Protein AF-A0A961ENB7-F1 (afdb_monomer_lite)

Foldseek 3Di:
DDFDKDKDWDDPVRLVQQLVQLLCVVQVDDPDHDDSVVCVVDPVNVQSSDADVVQVKTKMWIFTPPLPDPPVDRDDTDTPDMDIDGDADPVGND

Sequence (94 aa):
MTRSWTIRPIAAGEGELLRHATWTNINWTGEERFPETAVGERDDLRHYVQLRPARGDFALVAQGADAAGAADGPTAPQVLGVVWVVFLGSDDPG

pLDDT: mean 81.87, std 12.13, range [46.78, 95.5]

Secondary structure (DSSP, 8-state):
----EEEEEPPTT-HHHHHHHHHHHHTSS-SS---TTHHHH-GGGHHHHS--GGGT-EEEEEEES--TT-TTS-PPPPEEEEEEE----TTS--

Radius of gyration: 15.48 Å; chains: 1; bounding box: 34×44×33 Å

Structure (mmCIF, N/CA/C/O backbone):
data_AF-A0A961ENB7-F1
#
_entry.id   AF-A0A961ENB7-F1
#
loop_
_atom_site.group_PDB
_atom_site.id
_atom_site.type_symbol
_atom_site.label_atom_id
_atom_site.label_alt_id
_atom_site.label_comp_id
_atom_site.label_asym_id
_atom_site.label_entity_id
_atom_site.label_seq_id
_atom_site.pdbx_PDB_ins_code
_atom_site.Cartn_x
_atom_site.Cartn_y
_atom_site.Cartn_z
_atom_site.occupancy
_atom_site.B_iso_or_equiv
_atom_site.auth_seq_id
_atom_site.auth_comp_id
_atom_site.auth_asym_id
_atom_site.auth_atom_id
_atom_site.pdbx_PDB_model_num
ATOM 1 N N . MET A 1 1 ? -5.119 28.247 7.728 1.00 52.66 1 MET A N 1
ATOM 2 C CA . MET A 1 1 ? -3.754 27.707 7.562 1.00 52.66 1 MET A CA 1
ATOM 3 C C . MET A 1 1 ? -3.829 26.555 6.578 1.00 52.66 1 MET A C 1
ATOM 5 O O . MET A 1 1 ? -4.518 25.585 6.862 1.00 52.66 1 MET A O 1
ATOM 9 N N . THR A 1 2 ? -3.222 26.681 5.402 1.00 57.44 2 THR A N 1
ATOM 10 C CA . THR A 1 2 ? -3.163 25.596 4.413 1.00 57.44 2 THR A CA 1
ATOM 11 C C . THR A 1 2 ? -2.061 24.634 4.847 1.00 57.44 2 THR A C 1
ATOM 13 O O . THR A 1 2 ? -0.900 25.029 4.886 1.00 57.44 2 THR A O 1
ATOM 16 N N . ARG A 1 3 ? -2.409 23.398 5.225 1.00 67.62 3 ARG A N 1
ATOM 17 C CA . ARG A 1 3 ? -1.404 22.350 5.457 1.00 67.62 3 ARG A CA 1
ATOM 18 C C . ARG A 1 3 ? -0.716 22.046 4.128 1.00 67.62 3 ARG A C 1
ATOM 20 O O . ARG A 1 3 ? -1.395 21.675 3.171 1.00 67.62 3 ARG A O 1
ATOM 27 N N . SER A 1 4 ? 0.600 22.211 4.066 1.00 81.44 4 SER A N 1
ATOM 28 C CA . SER A 1 4 ? 1.406 21.756 2.935 1.00 81.44 4 SER A CA 1
ATOM 29 C C . SER A 1 4 ? 1.708 20.267 3.089 1.00 81.44 4 SER A C 1
ATOM 31 O O . SER A 1 4 ? 2.044 19.781 4.172 1.00 81.44 4 SER A O 1
ATOM 33 N N . TRP A 1 5 ? 1.566 19.537 1.989 1.00 89.12 5 TRP A N 1
ATOM 34 C CA . TRP A 1 5 ? 1.891 18.123 1.908 1.00 89.12 5 TRP A CA 1
ATOM 35 C C . TRP A 1 5 ? 2.532 17.805 0.562 1.00 89.12 5 TRP A C 1
ATOM 37 O O . TRP A 1 5 ? 2.328 18.517 -0.424 1.00 89.12 5 TRP A O 1
ATOM 47 N N . THR A 1 6 ? 3.311 16.732 0.532 1.00 91.56 6 THR A N 1
ATOM 48 C CA . THR A 1 6 ? 3.892 16.160 -0.685 1.00 91.56 6 THR A CA 1
ATOM 49 C C . THR A 1 6 ? 3.428 14.719 -0.850 1.00 91.56 6 THR A C 1
ATOM 51 O O . THR A 1 6 ? 3.061 14.061 0.123 1.00 91.56 6 THR A O 1
ATOM 54 N N . ILE A 1 7 ? 3.417 14.230 -2.091 1.00 93.75 7 ILE A N 1
ATOM 55 C CA . ILE A 1 7 ? 3.200 12.816 -2.404 1.00 93.75 7 ILE A CA 1
ATOM 56 C C . ILE A 1 7 ? 4.473 12.260 -3.021 1.00 93.75 7 ILE A C 1
ATOM 58 O O . ILE A 1 7 ? 5.079 12.894 -3.886 1.00 93.75 7 ILE A O 1
ATOM 62 N N . ARG A 1 8 ? 4.845 11.050 -2.610 1.00 94.00 8 ARG A N 1
ATOM 63 C CA . ARG A 1 8 ? 5.932 10.289 -3.227 1.00 94.00 8 ARG A CA 1
ATOM 64 C C . ARG A 1 8 ? 5.612 8.794 -3.279 1.00 94.00 8 ARG A C 1
ATOM 66 O O . ARG A 1 8 ? 4.770 8.337 -2.505 1.00 94.00 8 ARG A O 1
ATOM 73 N N . PRO A 1 9 ? 6.306 8.021 -4.129 1.00 94.56 9 PRO A N 1
ATOM 74 C CA . PRO A 1 9 ? 6.292 6.566 -4.048 1.00 94.56 9 PRO A CA 1
ATOM 75 C C . PRO A 1 9 ? 6.751 6.051 -2.678 1.00 94.56 9 PRO A C 1
ATOM 77 O O . PRO A 1 9 ? 7.636 6.642 -2.047 1.00 94.56 9 PRO A O 1
ATOM 80 N N . ILE A 1 10 ? 6.162 4.938 -2.241 1.00 90.62 10 ILE A N 1
ATOM 81 C CA . ILE A 1 10 ? 6.639 4.152 -1.096 1.00 90.62 10 ILE A CA 1
ATOM 82 C C . ILE A 1 10 ? 7.865 3.342 -1.535 1.00 90.62 10 ILE A C 1
ATOM 84 O O . ILE A 1 10 ? 7.839 2.664 -2.563 1.00 90.62 10 ILE A O 1
ATOM 88 N N . ALA A 1 11 ? 8.952 3.433 -0.774 1.00 81.31 11 ALA A N 1
ATOM 89 C CA . ALA A 1 11 ? 10.199 2.728 -1.037 1.00 81.31 11 ALA A CA 1
ATOM 90 C C . ALA A 1 11 ? 10.141 1.265 -0.566 1.00 81.31 11 ALA A C 1
ATOM 92 O O . ALA A 1 11 ? 9.360 0.899 0.309 1.00 81.31 11 ALA A O 1
ATOM 93 N N . ALA A 1 12 ? 11.032 0.421 -1.096 1.00 72.75 12 ALA A N 1
ATOM 94 C CA . ALA A 1 12 ? 11.070 -1.015 -0.789 1.00 72.75 12 ALA A CA 1
ATOM 95 C C . ALA A 1 12 ? 11.259 -1.34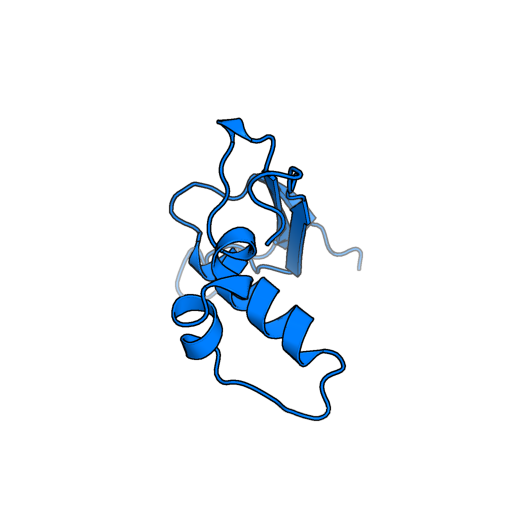8 0.710 1.00 72.75 12 ALA A C 1
ATOM 97 O O . ALA A 1 12 ? 10.849 -2.416 1.150 1.00 72.75 12 ALA A O 1
ATOM 98 N N . GLY A 1 13 ? 11.852 -0.443 1.499 1.00 77.88 13 GLY A N 1
ATOM 99 C CA . GLY A 1 13 ? 12.028 -0.603 2.950 1.00 77.88 13 GLY A CA 1
ATOM 100 C C . GLY A 1 13 ? 10.836 -0.144 3.797 1.00 77.88 13 GLY A C 1
ATOM 101 O O . GLY A 1 13 ? 10.865 -0.289 5.011 1.00 77.88 13 GLY A O 1
ATOM 102 N N . GLU A 1 14 ? 9.790 0.409 3.185 1.00 86.81 14 GLU A N 1
ATOM 103 C CA . GLU A 1 14 ? 8.656 1.026 3.882 1.00 86.81 14 GLU A CA 1
ATOM 104 C C . GLU A 1 14 ? 7.414 0.117 3.911 1.00 86.81 14 GLU A C 1
ATOM 106 O O . GLU A 1 14 ? 6.278 0.587 3.978 1.00 86.81 14 GLU A O 1
ATOM 111 N N . GLY A 1 15 ? 7.616 -1.204 3.880 1.00 86.00 15 GLY A N 1
ATOM 112 C CA . GLY A 1 15 ? 6.529 -2.191 3.920 1.00 86.00 15 GLY A CA 1
ATOM 113 C C . GLY A 1 15 ? 5.652 -2.097 5.176 1.00 86.00 15 GLY A C 1
ATOM 114 O O . GLY A 1 15 ? 4.478 -2.458 5.137 1.00 86.00 15 GLY A O 1
ATOM 115 N N . GLU A 1 16 ? 6.177 -1.551 6.275 1.00 89.31 16 GLU A N 1
ATOM 116 C CA . GLU A 1 16 ? 5.393 -1.273 7.484 1.00 89.31 16 GLU A CA 1
ATOM 117 C C . GLU A 1 16 ? 4.297 -0.224 7.250 1.00 89.31 16 GLU A C 1
ATOM 119 O O . GLU A 1 16 ? 3.206 -0.366 7.795 1.00 89.31 16 GLU A O 1
ATOM 124 N N . LEU A 1 17 ? 4.518 0.767 6.373 1.00 91.25 17 LEU A N 1
ATOM 125 C CA . LEU A 1 17 ? 3.474 1.735 6.014 1.00 91.25 17 LEU A CA 1
ATOM 126 C C . LEU A 1 17 ? 2.309 1.051 5.296 1.00 91.25 17 LEU A C 1
ATOM 128 O O . LEU A 1 17 ? 1.149 1.360 5.564 1.00 91.25 17 LEU A O 1
ATOM 132 N N . LEU A 1 18 ? 2.611 0.099 4.412 1.00 91.81 18 LEU A N 1
ATOM 133 C CA . LEU A 1 18 ? 1.595 -0.687 3.711 1.00 91.81 18 LEU A CA 1
ATOM 134 C C . LEU A 1 18 ? 0.857 -1.626 4.660 1.00 91.81 18 LEU A C 1
ATOM 136 O O . LEU A 1 18 ? -0.363 -1.746 4.566 1.00 91.81 18 LEU A O 1
ATOM 140 N N . ARG A 1 19 ? 1.574 -2.253 5.601 1.00 92.25 19 ARG A N 1
ATOM 141 C CA . ARG A 1 19 ? 0.980 -3.085 6.654 1.00 92.25 19 ARG A CA 1
ATOM 142 C C . ARG A 1 19 ? -0.016 -2.290 7.483 1.00 92.25 19 ARG A C 1
ATOM 144 O O . ARG A 1 19 ? -1.166 -2.708 7.598 1.00 92.25 19 ARG A O 1
ATOM 151 N N . HIS A 1 20 ? 0.407 -1.139 7.990 1.00 92.12 20 HIS A N 1
ATOM 152 C CA . HIS A 1 20 ? -0.427 -0.297 8.832 1.00 92.12 20 HIS A CA 1
ATOM 153 C C . HIS A 1 20 ? -1.645 0.242 8.077 1.00 92.12 20 HIS A C 1
ATOM 155 O O . HIS A 1 20 ? -2.771 0.227 8.583 1.00 92.12 20 HIS A O 1
ATOM 161 N N . ALA A 1 21 ? -1.446 0.681 6.832 1.00 92.50 21 ALA A N 1
ATOM 162 C CA . ALA A 1 21 ? -2.530 1.189 6.005 1.00 92.50 21 ALA A CA 1
ATOM 163 C C . ALA A 1 21 ? -3.530 0.082 5.627 1.00 92.50 21 ALA A C 1
ATOM 165 O O . ALA A 1 21 ? -4.739 0.293 5.721 1.00 92.50 21 ALA A O 1
ATOM 166 N N . THR A 1 22 ? -3.043 -1.116 5.285 1.00 91.38 22 THR A N 1
ATOM 167 C CA . THR A 1 22 ? -3.880 -2.303 5.041 1.00 91.38 22 THR A CA 1
ATOM 168 C C . THR A 1 22 ? -4.688 -2.648 6.284 1.00 91.38 22 THR A C 1
ATOM 170 O O . THR A 1 22 ? -5.909 -2.751 6.198 1.00 91.38 22 THR A O 1
ATOM 173 N N . TRP A 1 23 ? -4.029 -2.756 7.445 1.00 92.62 23 TRP A N 1
ATOM 174 C CA . TRP A 1 23 ? -4.675 -3.020 8.731 1.00 92.62 23 TRP A CA 1
ATOM 175 C C . TRP A 1 23 ? -5.781 -2.004 9.029 1.00 92.62 23 TRP A C 1
ATOM 177 O O . TRP A 1 23 ? -6.893 -2.390 9.389 1.00 92.62 23 TRP A O 1
ATOM 187 N N . THR A 1 24 ? -5.507 -0.715 8.832 1.00 90.88 24 THR A N 1
ATOM 188 C CA . THR A 1 24 ? -6.485 0.352 9.067 1.00 90.88 24 THR A CA 1
ATOM 189 C C . THR A 1 24 ? -7.678 0.235 8.116 1.00 90.88 24 THR A C 1
ATOM 191 O O . THR A 1 24 ? -8.818 0.344 8.560 1.00 90.88 24 THR A O 1
ATOM 194 N N . ASN A 1 25 ? -7.440 -0.041 6.829 1.00 89.12 25 ASN A N 1
ATOM 195 C CA . ASN A 1 25 ? -8.506 -0.159 5.831 1.00 89.12 25 ASN A CA 1
ATOM 196 C C . ASN A 1 25 ? -9.413 -1.369 6.074 1.00 89.12 25 ASN A C 1
ATOM 198 O O . ASN A 1 25 ? -10.634 -1.224 6.038 1.00 89.12 25 ASN A O 1
ATOM 202 N N . ILE A 1 26 ? -8.852 -2.548 6.363 1.00 86.94 26 ILE A N 1
ATOM 203 C CA . ILE A 1 26 ? -9.669 -3.748 6.616 1.00 86.94 26 ILE A CA 1
ATOM 204 C C . ILE A 1 26 ? -10.465 -3.634 7.923 1.00 86.94 26 ILE A C 1
ATOM 206 O O . ILE A 1 26 ? -11.571 -4.156 8.018 1.00 86.94 26 ILE A O 1
ATOM 210 N N . ASN A 1 27 ? -9.941 -2.901 8.912 1.00 89.75 27 ASN A N 1
ATOM 211 C CA . ASN A 1 27 ? -10.629 -2.646 10.178 1.00 89.75 27 ASN A CA 1
ATOM 212 C C . ASN A 1 27 ? -11.566 -1.423 10.136 1.00 89.75 27 ASN A C 1
ATOM 214 O O . ASN A 1 27 ? -12.236 -1.152 11.132 1.00 89.75 27 ASN A O 1
ATOM 218 N N . TRP A 1 28 ? -11.639 -0.682 9.020 1.00 84.62 28 TRP A N 1
ATOM 219 C CA . TRP A 1 28 ? -12.421 0.560 8.926 1.00 84.62 28 TRP A C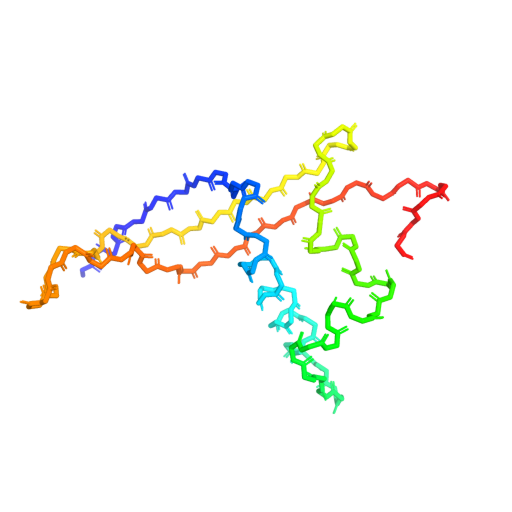A 1
ATOM 220 C C . TRP A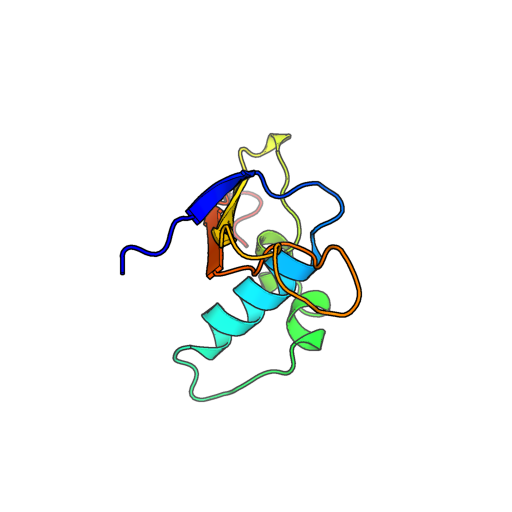 1 28 ? -13.930 0.329 9.088 1.00 84.62 28 TRP A C 1
ATOM 222 O O . TRP A 1 28 ? -14.612 1.136 9.717 1.00 84.62 28 TRP A O 1
ATOM 232 N N . THR A 1 29 ? -14.454 -0.773 8.537 1.00 76.88 29 THR A N 1
ATOM 233 C CA . THR A 1 29 ? -15.894 -1.111 8.585 1.00 76.88 29 THR A CA 1
ATOM 234 C C . THR A 1 29 ? -16.221 -2.433 9.286 1.00 76.88 29 THR A C 1
ATOM 236 O O . THR A 1 29 ? -17.398 -2.756 9.418 1.00 76.88 29 THR A O 1
ATOM 239 N N . GLY A 1 30 ? -15.222 -3.206 9.723 1.00 63.69 30 GLY A N 1
ATOM 240 C CA . GLY A 1 30 ? -15.429 -4.579 10.190 1.00 63.69 30 GLY A CA 1
ATOM 241 C C . GLY A 1 30 ? -16.219 -4.685 11.500 1.00 63.69 30 GLY A C 1
ATOM 242 O O . GLY A 1 30 ? -15.911 -3.995 12.473 1.00 63.69 30 GLY A O 1
ATOM 243 N N . GLU A 1 31 ? -17.198 -5.599 11.539 1.00 70.31 31 GLU A N 1
ATOM 244 C CA . GLU A 1 31 ? -17.798 -6.093 12.792 1.00 70.31 31 GLU A CA 1
ATOM 245 C C . GLU A 1 31 ? -16.765 -6.860 13.638 1.00 70.31 31 GLU A C 1
ATOM 247 O O . GLU A 1 31 ? -16.807 -6.825 14.868 1.00 70.31 31 GLU A O 1
ATOM 252 N N . GLU A 1 32 ? -15.793 -7.494 12.976 1.00 72.25 32 GLU A N 1
ATOM 253 C CA . GLU A 1 32 ? -14.650 -8.164 13.586 1.00 72.25 32 GLU A CA 1
ATOM 254 C C . GLU A 1 32 ? -13.378 -7.346 13.346 1.00 72.25 32 GLU A C 1
ATOM 256 O O . GLU A 1 32 ? -13.096 -6.921 12.222 1.00 72.25 32 GLU A O 1
ATOM 261 N N . ARG A 1 33 ? -12.615 -7.112 14.419 1.00 83.44 33 ARG A N 1
ATOM 262 C CA . ARG A 1 33 ? -11.327 -6.419 14.363 1.00 83.44 33 ARG A CA 1
ATOM 263 C C . ARG A 1 33 ? -10.191 -7.401 14.565 1.00 83.44 33 ARG A C 1
ATOM 265 O O . ARG A 1 33 ? -10.220 -8.190 15.505 1.00 83.44 33 ARG A O 1
ATOM 272 N N . PHE A 1 34 ? -9.159 -7.292 13.740 1.00 85.06 34 PHE A N 1
ATOM 273 C CA . PHE A 1 34 ? -7.974 -8.148 13.819 1.00 85.06 34 PHE A CA 1
ATOM 274 C C . PHE A 1 34 ? -6.752 -7.338 14.272 1.00 85.06 34 PHE A C 1
ATOM 276 O O . PHE A 1 34 ? -6.653 -6.145 13.953 1.00 85.06 34 PHE A O 1
ATOM 283 N N . PRO A 1 35 ? -5.798 -7.959 14.990 1.00 89.38 35 PRO A N 1
ATOM 284 C CA . PRO A 1 35 ? -4.538 -7.307 15.328 1.00 89.38 35 PRO A CA 1
ATOM 285 C C . PRO A 1 35 ? -3.719 -7.017 14.063 1.00 89.38 35 PRO A C 1
ATOM 287 O O . PRO A 1 35 ? -3.833 -7.716 13.058 1.00 89.38 35 PRO A O 1
ATOM 290 N N . GLU A 1 36 ? -2.847 -6.011 14.115 1.00 89.12 36 GLU A N 1
ATOM 291 C CA . GLU A 1 36 ? -1.989 -5.639 12.978 1.00 89.12 36 GLU A CA 1
ATOM 292 C C . GLU A 1 36 ? -1.046 -6.775 12.541 1.00 89.12 36 GLU A C 1
ATOM 294 O O . GLU A 1 36 ? -0.725 -6.907 11.357 1.00 89.12 36 GLU A O 1
ATOM 299 N N . THR A 1 37 ? -0.670 -7.660 13.470 1.00 87.25 37 THR A N 1
ATOM 300 C CA . THR A 1 37 ? 0.119 -8.866 13.177 1.00 87.25 37 THR A CA 1
ATOM 301 C C . THR A 1 37 ? -0.586 -9.797 12.189 1.00 87.25 37 THR A C 1
ATOM 303 O O . THR A 1 37 ? 0.078 -10.361 11.320 1.00 87.25 37 THR A O 1
ATOM 306 N N . ALA A 1 38 ? -1.923 -9.866 12.222 1.00 85.94 38 ALA A N 1
ATOM 307 C CA . ALA A 1 38 ? -2.708 -10.721 11.331 1.00 85.94 38 ALA A CA 1
ATOM 308 C C . ALA A 1 38 ? -2.523 -10.359 9.848 1.00 85.94 38 ALA A C 1
ATOM 310 O O . ALA A 1 38 ? -2.626 -11.226 8.985 1.00 85.94 38 ALA A O 1
ATOM 311 N N . VAL A 1 39 ? -2.182 -9.103 9.533 1.00 86.88 39 VAL A N 1
ATOM 312 C CA . VAL A 1 39 ? -1.912 -8.674 8.150 1.00 86.88 39 VAL A CA 1
ATOM 313 C C . VAL A 1 39 ? -0.682 -9.376 7.560 1.00 86.88 39 VAL A C 1
ATOM 315 O O . VAL A 1 39 ? -0.592 -9.560 6.352 1.00 86.88 39 VAL A O 1
ATOM 318 N N . GLY A 1 40 ? 0.279 -9.784 8.395 1.00 81.31 40 GLY A N 1
ATOM 319 C CA . GLY A 1 40 ? 1.444 -10.555 7.948 1.00 81.31 40 GLY A CA 1
ATOM 320 C C . GLY A 1 40 ? 1.228 -12.061 7.900 1.00 81.31 40 GLY A C 1
ATOM 321 O O . GLY A 1 40 ? 2.001 -12.748 7.241 1.00 81.31 40 GLY A O 1
ATOM 322 N N . GLU A 1 41 ? 0.226 -12.559 8.617 1.00 85.06 41 GLU A N 1
ATOM 323 C CA . GLU A 1 41 ? -0.006 -13.991 8.817 1.00 85.06 41 GLU A CA 1
ATOM 324 C C . GLU A 1 41 ? -1.031 -14.555 7.834 1.00 85.06 41 GLU A C 1
ATOM 326 O O . GLU A 1 41 ? -1.008 -15.749 7.544 1.00 85.06 41 GLU A O 1
ATOM 331 N N . ARG A 1 42 ? -1.927 -13.710 7.313 1.00 84.44 42 ARG A N 1
ATOM 332 C CA . ARG A 1 42 ? -2.957 -14.146 6.376 1.00 84.44 42 ARG A CA 1
ATOM 333 C C . ARG A 1 42 ? -2.496 -14.016 4.928 1.00 84.44 42 ARG A C 1
ATOM 335 O O . ARG A 1 42 ? -2.111 -12.937 4.472 1.00 84.44 42 ARG A O 1
ATOM 342 N N . ASP A 1 43 ? -2.596 -15.118 4.193 1.00 82.25 43 ASP A N 1
ATOM 343 C CA . ASP A 1 43 ? -2.204 -15.176 2.784 1.00 82.25 43 ASP A CA 1
ATOM 344 C C . ASP A 1 43 ? -3.034 -14.239 1.895 1.00 82.25 43 ASP A C 1
ATOM 346 O O . ASP A 1 43 ? -2.466 -13.619 0.996 1.00 82.25 43 ASP A O 1
ATOM 350 N N . ASP A 1 44 ? -4.324 -14.057 2.205 1.00 82.25 44 ASP A N 1
ATOM 351 C CA . ASP A 1 44 ? -5.251 -13.175 1.474 1.00 82.25 44 ASP A CA 1
ATOM 352 C C . ASP A 1 44 ? -4.894 -11.681 1.595 1.00 82.25 44 ASP A C 1
ATOM 354 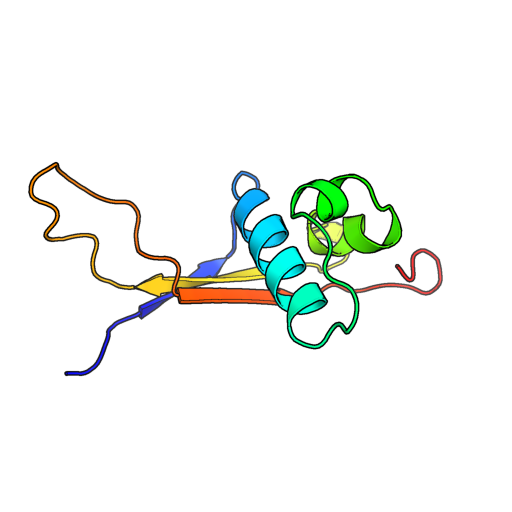O O . ASP A 1 44 ? -5.330 -10.852 0.794 1.00 82.25 44 ASP A O 1
ATOM 358 N N . LEU A 1 45 ? -4.065 -11.312 2.579 1.00 85.56 45 LEU A N 1
ATOM 359 C CA . LEU A 1 45 ? -3.610 -9.935 2.791 1.00 85.56 45 LEU A CA 1
ATOM 360 C C . LEU A 1 45 ? -2.205 -9.663 2.244 1.00 85.56 45 LEU A C 1
ATOM 362 O O . LEU A 1 45 ? -1.800 -8.503 2.110 1.00 85.56 45 LEU A O 1
ATOM 366 N N . ARG A 1 46 ? -1.462 -10.712 1.874 1.00 84.56 46 ARG A N 1
ATOM 367 C CA . ARG A 1 46 ? -0.058 -10.625 1.444 1.00 84.56 46 ARG A CA 1
ATOM 368 C C . ARG A 1 46 ? 0.142 -9.663 0.273 1.00 84.56 46 ARG A C 1
ATOM 370 O O . ARG A 1 46 ? 1.142 -8.947 0.227 1.00 84.56 46 ARG A O 1
ATOM 377 N N . HIS A 1 47 ? -0.809 -9.621 -0.659 1.00 84.25 47 HIS A N 1
ATOM 378 C CA . HIS A 1 47 ? -0.725 -8.779 -1.853 1.00 84.25 47 HIS A CA 1
ATOM 379 C C . HIS A 1 47 ? -0.836 -7.280 -1.560 1.00 84.25 47 HIS A C 1
ATOM 381 O O . HIS A 1 47 ? -0.363 -6.484 -2.365 1.00 84.25 47 HIS A O 1
ATOM 387 N N . TYR A 1 48 ? -1.401 -6.896 -0.415 1.00 85.69 48 TYR A N 1
ATOM 388 C CA . TYR A 1 48 ? -1.562 -5.494 -0.022 1.00 85.69 48 TYR A CA 1
ATOM 389 C C . TYR A 1 48 ? -0.368 -4.948 0.768 1.00 85.69 48 TYR A C 1
ATOM 391 O O . TYR A 1 48 ? -0.195 -3.737 0.873 1.00 85.69 48 TYR A O 1
ATOM 399 N N . VAL A 1 49 ? 0.498 -5.833 1.272 1.00 86.62 49 VAL A N 1
ATOM 400 C CA . VAL A 1 49 ? 1.696 -5.460 2.044 1.00 86.62 49 VAL A CA 1
ATOM 401 C C . VAL A 1 49 ? 3.011 -5.677 1.303 1.00 86.62 49 VAL A C 1
ATOM 403 O O . VAL A 1 49 ? 4.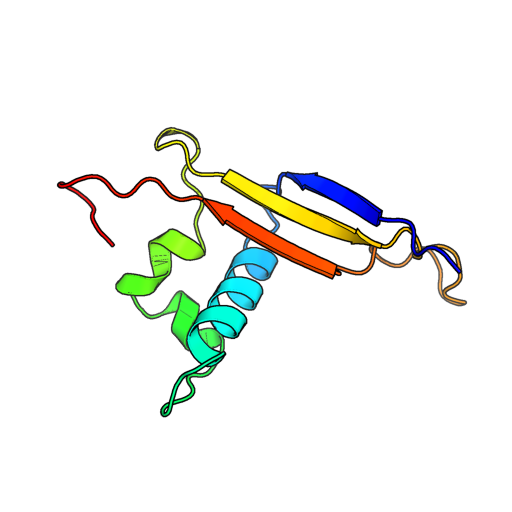057 -5.226 1.766 1.00 86.62 49 VAL A O 1
ATOM 406 N N . GLN A 1 50 ? 2.975 -6.342 0.148 1.00 85.94 50 GLN A N 1
ATOM 407 C CA . GLN A 1 50 ? 4.140 -6.598 -0.697 1.00 85.94 50 GLN A CA 1
ATOM 408 C C . GLN A 1 50 ? 3.864 -6.149 -2.131 1.00 85.94 50 GLN A C 1
ATOM 410 O O . GLN A 1 50 ? 3.281 -6.888 -2.925 1.00 85.94 50 GLN A O 1
ATOM 415 N N . LEU A 1 51 ? 4.323 -4.945 -2.476 1.00 86.25 51 LEU A N 1
ATOM 416 C CA . LEU A 1 51 ? 4.245 -4.451 -3.850 1.00 86.25 51 LEU A CA 1
ATOM 417 C C . LEU A 1 51 ? 5.150 -5.281 -4.762 1.00 86.25 51 LEU A C 1
ATOM 419 O O . LEU A 1 51 ? 6.329 -5.487 -4.467 1.00 86.25 51 LEU A O 1
ATOM 423 N N . ARG A 1 52 ? 4.613 -5.700 -5.907 1.00 86.44 52 ARG A N 1
ATOM 424 C CA . ARG A 1 52 ? 5.354 -6.346 -6.991 1.00 86.44 52 ARG A CA 1
ATOM 425 C C . ARG A 1 52 ? 5.366 -5.408 -8.204 1.00 86.44 52 ARG A C 1
ATOM 427 O O . ARG A 1 52 ? 4.459 -5.485 -9.030 1.00 86.44 52 ARG A O 1
ATOM 434 N N . PRO A 1 53 ? 6.393 -4.553 -8.379 1.00 85.88 53 PRO A N 1
ATOM 435 C CA . PRO A 1 53 ? 6.438 -3.609 -9.499 1.00 85.88 53 PRO A CA 1
ATOM 436 C C . PRO A 1 53 ? 6.314 -4.274 -10.876 1.00 85.88 53 PRO A C 1
ATOM 438 O O . PRO A 1 53 ? 5.691 -3.721 -11.774 1.00 85.88 53 PRO A O 1
ATOM 441 N N . ALA A 1 54 ? 6.837 -5.497 -11.034 1.00 86.06 54 ALA A N 1
ATOM 442 C CA . ALA A 1 54 ? 6.712 -6.277 -12.270 1.00 86.06 54 ALA A CA 1
ATOM 443 C C . ALA A 1 54 ? 5.258 -6.661 -12.618 1.00 86.06 54 ALA A C 1
ATOM 445 O O . ALA A 1 54 ? 4.956 -6.911 -13.780 1.00 86.06 54 ALA A O 1
ATOM 446 N N . ARG A 1 55 ? 4.362 -6.691 -11.623 1.00 85.88 55 ARG A N 1
ATOM 447 C CA . ARG A 1 55 ? 2.915 -6.891 -11.790 1.00 85.88 55 ARG A CA 1
ATOM 448 C C . ARG A 1 55 ? 2.174 -5.577 -12.079 1.00 85.88 55 ARG A C 1
ATOM 450 O O . ARG A 1 55 ? 1.006 -5.607 -12.437 1.00 85.88 55 ARG A O 1
ATOM 457 N N . GLY A 1 56 ? 2.850 -4.433 -11.953 1.00 87.25 56 GLY A N 1
ATOM 458 C CA . GLY A 1 56 ? 2.253 -3.102 -12.068 1.00 87.25 56 GLY A CA 1
ATOM 459 C C . GLY A 1 56 ? 1.774 -2.514 -10.739 1.00 87.25 56 GLY A C 1
ATOM 460 O O . GLY A 1 56 ? 1.113 -1.478 -10.749 1.00 87.25 56 GLY A O 1
ATOM 461 N N . ASP A 1 57 ? 2.102 -3.138 -9.604 1.00 90.31 57 ASP A N 1
ATOM 462 C CA . ASP A 1 57 ? 1.727 -2.610 -8.293 1.00 90.31 57 ASP A CA 1
ATOM 463 C C . ASP A 1 57 ? 2.516 -1.342 -7.959 1.00 90.31 57 ASP A C 1
ATOM 465 O O . ASP A 1 57 ? 3.733 -1.271 -8.165 1.00 90.31 57 ASP A O 1
ATOM 469 N N . PHE A 1 58 ? 1.847 -0.371 -7.347 1.00 91.19 58 PHE A N 1
ATOM 470 C CA . PHE A 1 58 ? 2.503 0.802 -6.787 1.00 91.19 58 PHE A CA 1
ATOM 471 C C . PHE A 1 58 ? 1.743 1.333 -5.576 1.00 91.19 58 PHE A C 1
ATOM 473 O O . PHE A 1 58 ? 0.540 1.122 -5.420 1.00 91.19 58 PHE A O 1
ATOM 480 N N . ALA A 1 59 ? 2.452 2.069 -4.726 1.00 94.00 59 ALA A N 1
ATOM 481 C CA . ALA A 1 59 ? 1.841 2.809 -3.639 1.00 94.00 59 ALA A CA 1
ATOM 482 C C . ALA A 1 59 ? 2.490 4.173 -3.469 1.00 94.00 59 ALA A C 1
ATOM 484 O O . ALA A 1 59 ? 3.674 4.369 -3.759 1.00 94.00 59 ALA A O 1
ATOM 485 N N . LEU A 1 60 ? 1.688 5.109 -2.983 1.00 95.50 60 LEU A N 1
ATOM 486 C CA . LEU A 1 60 ? 2.064 6.484 -2.734 1.00 95.50 60 LEU A CA 1
ATOM 487 C C . LEU A 1 60 ? 1.774 6.824 -1.273 1.00 95.50 60 LEU A C 1
ATOM 489 O O . LEU A 1 60 ? 0.756 6.409 -0.718 1.00 95.50 60 LEU A O 1
ATOM 493 N N . VAL A 1 61 ? 2.654 7.618 -0.675 1.00 94.50 61 VAL A N 1
ATOM 494 C CA . VAL A 1 61 ? 2.477 8.176 0.665 1.00 94.50 61 VAL A CA 1
ATOM 495 C C . VAL A 1 61 ? 2.356 9.691 0.575 1.00 94.50 61 VAL A C 1
ATOM 497 O O . VAL A 1 61 ? 3.152 10.348 -0.098 1.00 94.50 61 VAL A O 1
ATOM 500 N N . ALA A 1 62 ? 1.350 10.235 1.256 1.00 93.38 62 ALA A N 1
ATOM 501 C CA . ALA A 1 62 ? 1.217 11.659 1.511 1.00 93.38 62 ALA A CA 1
ATOM 502 C C . ALA A 1 62 ? 1.940 12.003 2.817 1.00 93.38 62 ALA A C 1
ATOM 504 O O . ALA A 1 62 ? 1.685 11.387 3.856 1.00 93.38 62 ALA A O 1
ATOM 505 N N . GLN A 1 63 ? 2.833 12.986 2.773 1.00 91.25 63 GLN A N 1
ATOM 506 C CA . GLN A 1 63 ? 3.630 13.420 3.916 1.00 91.25 63 GLN A CA 1
ATOM 507 C C . GLN A 1 63 ? 3.366 14.892 4.225 1.00 91.25 63 GLN A C 1
ATOM 509 O O . GLN A 1 63 ? 3.291 15.715 3.313 1.00 91.25 63 GLN A O 1
ATOM 514 N N . GLY A 1 64 ? 3.228 15.229 5.506 1.00 86.94 64 GLY A N 1
ATOM 515 C CA . GLY A 1 64 ? 3.164 16.613 5.967 1.00 86.94 64 GLY A CA 1
ATOM 516 C C . GLY A 1 64 ? 4.528 17.292 5.868 1.00 86.94 64 GLY A C 1
ATOM 517 O O . GLY A 1 64 ? 5.559 16.648 6.050 1.00 86.94 64 GLY A O 1
ATOM 518 N N . ALA A 1 65 ? 4.538 18.597 5.592 1.00 73.50 65 ALA A N 1
ATOM 519 C CA . ALA A 1 65 ? 5.776 19.379 5.515 1.00 73.50 65 ALA A CA 1
ATOM 520 C C . ALA A 1 65 ? 6.492 19.549 6.872 1.00 73.50 65 ALA A C 1
ATOM 522 O O . ALA A 1 65 ? 7.684 19.858 6.907 1.00 73.50 65 ALA A O 1
ATOM 523 N N . ASP A 1 66 ? 5.785 19.327 7.984 1.00 62.81 66 ASP A N 1
ATOM 524 C CA . ASP A 1 66 ? 6.284 19.607 9.328 1.00 62.81 66 ASP A CA 1
ATOM 525 C C . ASP A 1 66 ? 7.065 18.418 9.907 1.00 62.81 66 ASP A C 1
ATOM 527 O O . ASP A 1 66 ? 6.539 17.567 10.620 1.00 62.81 66 ASP A O 1
ATOM 531 N N . ALA A 1 67 ? 8.359 18.395 9.595 1.00 54.72 67 ALA A N 1
ATOM 532 C CA . ALA A 1 67 ? 9.414 17.851 10.458 1.00 54.72 67 ALA A CA 1
ATOM 533 C C . ALA A 1 67 ? 10.238 18.972 11.134 1.00 54.72 67 ALA A C 1
ATOM 535 O O . ALA A 1 67 ? 11.074 18.726 12.005 1.00 54.72 67 ALA A O 1
ATOM 536 N N . ALA A 1 68 ? 10.032 20.222 10.705 1.00 46.78 68 ALA A N 1
ATOM 537 C CA . ALA A 1 68 ? 10.777 21.387 11.156 1.00 46.78 68 ALA A CA 1
ATOM 538 C C . ALA A 1 68 ? 10.104 21.991 12.396 1.00 46.78 68 ALA A C 1
ATOM 540 O O . ALA A 1 68 ? 9.250 22.867 12.291 1.00 46.78 68 ALA A O 1
ATOM 541 N N . GLY A 1 69 ? 10.471 21.499 13.578 1.00 47.03 69 GLY A N 1
ATOM 542 C CA . GLY A 1 69 ? 9.988 22.072 14.838 1.00 47.03 69 GLY A CA 1
ATOM 543 C C . GLY A 1 69 ? 10.057 21.163 16.060 1.00 47.03 69 GLY A C 1
ATOM 544 O O . GLY A 1 69 ? 9.793 21.637 17.162 1.00 47.03 69 GLY A O 1
ATOM 545 N N . ALA A 1 70 ? 10.420 19.885 15.913 1.00 53.53 70 ALA A N 1
ATOM 546 C CA . ALA A 1 70 ? 10.701 19.059 17.080 1.00 53.53 70 ALA A CA 1
ATOM 547 C C . ALA A 1 70 ? 11.967 19.583 17.775 1.00 53.53 70 ALA A C 1
ATOM 549 O O . ALA A 1 70 ? 13.020 19.720 17.150 1.00 53.53 70 ALA A O 1
ATOM 550 N N . ALA A 1 71 ? 11.856 19.875 19.073 1.00 55.41 71 ALA A N 1
ATOM 551 C CA . ALA A 1 71 ? 12.961 20.350 19.908 1.00 55.41 71 ALA A CA 1
ATOM 552 C C . ALA A 1 71 ? 14.167 19.383 19.932 1.00 55.41 71 ALA A C 1
ATOM 554 O O . ALA A 1 71 ? 15.267 19.791 20.293 1.00 55.41 71 ALA A O 1
ATOM 555 N N . ASP A 1 72 ? 13.967 18.143 19.474 1.00 60.06 72 ASP A N 1
ATOM 556 C CA . ASP A 1 72 ? 14.915 17.029 19.539 1.00 60.06 72 ASP A CA 1
ATOM 557 C C . ASP A 1 72 ? 15.528 16.637 18.174 1.00 60.06 72 ASP A C 1
ATOM 559 O O . ASP A 1 72 ? 16.066 15.542 18.019 1.00 60.06 72 ASP A O 1
ATOM 563 N N . GLY A 1 73 ? 15.482 17.524 17.172 1.00 56.38 73 GLY A N 1
ATOM 564 C CA . GLY A 1 73 ? 16.122 17.315 15.864 1.00 56.38 73 GLY A CA 1
ATOM 565 C C . GLY A 1 73 ? 15.150 16.954 14.731 1.00 56.38 73 GLY A C 1
ATOM 566 O O . GLY A 1 73 ? 13.933 17.048 14.900 1.00 56.38 73 GLY A O 1
ATOM 567 N N . PRO A 1 74 ? 15.659 16.599 13.533 1.00 57.34 74 PRO A N 1
ATOM 568 C CA . PRO A 1 74 ? 14.807 16.307 12.386 1.00 57.34 74 PRO A CA 1
ATOM 569 C C . PRO A 1 74 ? 13.953 15.070 12.671 1.00 57.34 74 PRO A C 1
ATOM 571 O O . PRO A 1 74 ? 14.457 13.956 12.797 1.00 57.34 74 PRO A O 1
ATOM 574 N N . THR A 1 75 ? 12.644 15.273 12.766 1.00 62.91 75 THR A N 1
ATOM 575 C CA . THR A 1 75 ? 11.665 14.187 12.836 1.00 62.91 75 THR A CA 1
ATOM 576 C C . THR A 1 75 ? 11.400 13.657 11.428 1.00 62.91 75 THR A C 1
ATOM 578 O O . THR A 1 75 ? 11.531 14.382 10.443 1.00 62.91 75 THR A O 1
ATOM 581 N N . ALA A 1 76 ? 11.048 12.379 11.285 1.00 70.06 76 ALA A N 1
ATOM 582 C CA . ALA A 1 76 ? 10.540 11.903 10.001 1.00 70.06 76 ALA A CA 1
ATOM 583 C C . ALA A 1 76 ? 9.254 12.686 9.644 1.00 70.06 76 ALA A C 1
ATOM 585 O O . ALA A 1 76 ? 8.476 12.992 10.552 1.00 70.06 76 ALA A O 1
ATOM 586 N N . PRO A 1 77 ? 9.004 13.014 8.361 1.00 76.19 77 PRO A N 1
ATOM 587 C CA . PRO A 1 77 ? 7.776 13.697 7.964 1.00 76.19 77 PRO A CA 1
ATOM 588 C C . PRO A 1 77 ? 6.545 12.910 8.419 1.00 76.19 77 PRO A C 1
ATOM 590 O O . PRO A 1 77 ? 6.482 11.694 8.218 1.00 76.19 77 PRO A O 1
ATOM 593 N N . GLN A 1 78 ? 5.553 13.598 8.988 1.00 84.75 78 GLN A N 1
ATOM 594 C CA . GLN A 1 78 ? 4.301 12.965 9.399 1.00 84.75 78 GLN A CA 1
ATOM 595 C C . GLN A 1 78 ? 3.631 12.284 8.199 1.00 84.75 78 GLN A C 1
ATOM 597 O O . GLN A 1 78 ? 3.349 12.934 7.192 1.00 84.75 78 GLN A O 1
ATOM 602 N N . VAL A 1 79 ? 3.325 10.991 8.318 1.00 89.38 79 VAL A N 1
ATOM 603 C CA . VAL A 1 79 ? 2.511 10.274 7.329 1.00 89.38 79 VAL A CA 1
ATOM 604 C C . VAL A 1 79 ? 1.054 10.699 7.492 1.00 89.38 79 VAL A C 1
ATOM 606 O O . VAL A 1 79 ? 0.474 10.561 8.566 1.00 89.38 79 VAL A O 1
ATOM 609 N N . LEU A 1 80 ? 0.475 11.245 6.424 1.00 90.75 80 LEU A N 1
ATOM 610 C CA . LEU A 1 80 ? -0.904 11.739 6.396 1.00 90.75 80 LEU A CA 1
ATOM 611 C C . LEU A 1 80 ? -1.865 10.761 5.719 1.00 90.75 80 LEU A C 1
ATOM 613 O O . LEU A 1 80 ? -3.063 10.798 5.980 1.00 90.75 80 LEU A O 1
ATOM 617 N N . GLY A 1 81 ? -1.351 9.909 4.835 1.00 90.94 81 GLY A N 1
ATOM 618 C CA . GLY A 1 81 ? -2.156 8.931 4.120 1.00 90.94 81 GLY A CA 1
ATOM 619 C C . GLY A 1 81 ? -1.314 8.053 3.210 1.00 90.94 81 GLY A C 1
ATOM 620 O O . GLY A 1 81 ? -0.211 8.426 2.808 1.00 90.94 81 GLY A O 1
ATOM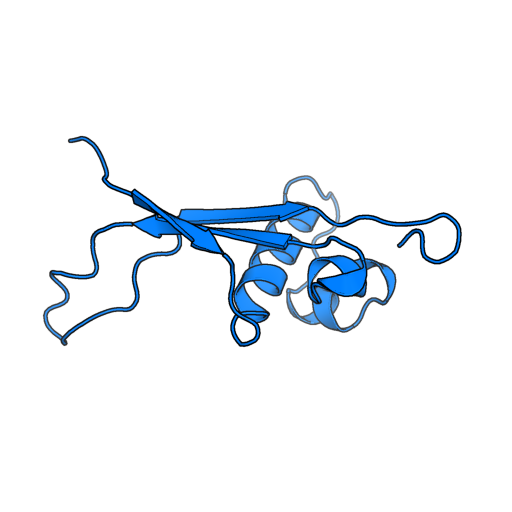 621 N N . VAL A 1 82 ? -1.858 6.886 2.888 1.00 94.38 82 VAL A N 1
ATOM 622 C CA . VAL A 1 82 ? -1.255 5.904 1.989 1.00 94.38 82 VAL A CA 1
ATOM 623 C C . VAL A 1 82 ? -2.328 5.438 1.013 1.00 94.38 82 VAL A C 1
ATOM 625 O O . VAL A 1 82 ? -3.448 5.137 1.418 1.00 94.38 82 VAL A O 1
ATOM 628 N N . VAL A 1 83 ? -1.985 5.383 -0.271 1.00 94.00 83 VAL A N 1
ATOM 629 C CA . VAL A 1 83 ? -2.808 4.765 -1.316 1.00 94.00 83 VAL A CA 1
ATOM 630 C C . VAL A 1 83 ? -1.972 3.720 -2.033 1.00 94.00 83 VAL A C 1
ATOM 632 O O . VAL A 1 83 ? -0.801 3.959 -2.322 1.00 94.00 83 VAL A O 1
ATOM 635 N N . TRP A 1 84 ? -2.562 2.570 -2.328 1.00 92.25 84 TRP A N 1
ATOM 636 C CA . TRP A 1 84 ? -1.933 1.519 -3.115 1.00 92.25 84 TRP A CA 1
ATOM 637 C C . TRP A 1 84 ? -2.887 1.036 -4.192 1.00 92.25 84 TRP A C 1
ATOM 639 O O . TRP A 1 84 ? -4.107 1.039 -4.021 1.00 92.25 84 TRP A O 1
ATOM 649 N N . VAL A 1 85 ? -2.306 0.619 -5.306 1.00 91.44 85 VAL A N 1
ATOM 650 C CA . VAL A 1 85 ? -3.007 -0.013 -6.414 1.00 91.44 85 VAL A CA 1
ATOM 651 C C . VAL A 1 85 ? -2.258 -1.297 -6.723 1.00 91.44 85 VAL A C 1
ATOM 653 O O . VAL A 1 85 ? -1.043 -1.280 -6.925 1.00 91.44 85 VAL A O 1
ATOM 656 N N . VAL A 1 86 ? -2.988 -2.408 -6.723 1.00 89.31 86 VAL A N 1
ATOM 657 C CA . VAL A 1 86 ? -2.468 -3.741 -7.035 1.00 89.31 86 VAL A CA 1
ATOM 658 C C . VAL A 1 86 ? -3.222 -4.297 -8.231 1.00 89.31 86 VAL A C 1
ATOM 660 O O . VAL A 1 86 ? -4.438 -4.123 -8.334 1.00 89.31 86 VAL A O 1
ATOM 663 N N . PHE A 1 87 ? -2.508 -4.948 -9.145 1.00 86.31 87 PHE A N 1
ATOM 664 C CA . PHE A 1 87 ? -3.122 -5.601 -10.298 1.00 86.31 87 PHE A CA 1
ATOM 665 C C . PHE A 1 87 ? -3.194 -7.108 -10.046 1.00 86.31 87 PHE A C 1
ATOM 667 O O . PHE A 1 87 ? -2.186 -7.806 -10.123 1.00 86.31 87 PHE A O 1
ATOM 674 N N . LEU A 1 88 ? -4.380 -7.614 -9.705 1.00 85.50 88 LEU A N 1
ATOM 675 C CA . LEU A 1 88 ? -4.598 -9.031 -9.406 1.00 85.50 88 LEU A CA 1
ATOM 676 C C . LEU A 1 88 ? -5.135 -9.725 -10.660 1.00 85.50 88 LEU A C 1
ATOM 678 O O . LEU A 1 88 ? -6.240 -9.442 -11.123 1.00 85.50 88 LEU A O 1
ATOM 682 N N . GLY A 1 89 ? -4.298 -10.570 -11.261 1.00 81.38 89 GLY A N 1
ATOM 683 C CA . GLY A 1 89 ? -4.653 -11.345 -12.448 1.00 81.38 89 GLY A CA 1
ATOM 684 C C . GLY A 1 89 ? -5.506 -12.563 -12.097 1.00 81.38 89 GLY A C 1
ATOM 685 O O . GLY A 1 89 ? -5.606 -12.949 -10.937 1.00 81.38 89 GLY A O 1
ATOM 686 N N . SER A 1 90 ? -6.074 -13.220 -13.109 1.00 84.56 90 SER A N 1
ATOM 687 C CA . SER A 1 90 ? -6.857 -14.453 -12.917 1.00 84.56 90 SER A CA 1
ATOM 688 C C . SER A 1 90 ? -6.075 -15.578 -12.237 1.00 84.56 90 SER A C 1
ATOM 690 O O . SER A 1 90 ? -6.670 -16.402 -11.552 1.00 84.56 90 SER A O 1
ATOM 692 N N . ASP A 1 91 ? -4.755 -15.599 -12.422 1.00 81.06 91 ASP A N 1
ATOM 693 C CA . ASP A 1 91 ? -3.872 -16.651 -11.912 1.00 81.06 91 ASP A CA 1
ATOM 694 C C . ASP A 1 91 ? -3.397 -16.376 -10.471 1.00 81.06 91 ASP A C 1
ATOM 696 O O . ASP A 1 91 ? -2.823 -17.254 -9.832 1.00 81.06 91 ASP A O 1
ATOM 700 N N . ASP A 1 92 ? -3.622 -15.156 -9.967 1.00 74.81 92 ASP A N 1
ATOM 701 C CA . ASP A 1 92 ? -3.233 -14.689 -8.627 1.00 74.81 92 ASP A CA 1
ATOM 702 C C . ASP A 1 92 ? -4.215 -13.586 -8.161 1.00 74.81 92 ASP A C 1
ATOM 704 O O . ASP A 1 92 ? -3.848 -12.403 -8.137 1.00 74.81 92 ASP A O 1
ATOM 708 N N . PRO A 1 93 ? -5.495 -13.938 -7.891 1.00 73.38 93 PRO A N 1
ATOM 709 C CA . PRO A 1 93 ? -6.577 -12.970 -7.691 1.00 73.38 93 PRO A CA 1
ATOM 710 C C . PRO A 1 93 ? -6.598 -12.316 -6.302 1.00 73.38 93 PRO A C 1
ATOM 712 O O . PRO A 1 93 ? -7.395 -11.398 -6.098 1.00 73.38 93 PRO A O 1
ATOM 715 N N . GLY A 1 94 ? -5.751 -12.764 -5.370 1.00 70.06 94 GLY A N 1
ATOM 716 C CA . GLY A 1 94 ? -5.765 -12.344 -3.965 1.00 70.06 94 GLY A CA 1
ATOM 717 C C . GLY A 1 94 ? -5.895 -13.516 -3.009 1.00 70.06 94 GLY A C 1
ATOM 718 O O . GLY A 1 94 ? -6.854 -14.300 -3.180 1.00 70.06 94 GLY A O 1
#